Protein AF-A0A8J2XVN2-F1 (afdb_monomer)

Organism: NCBI:txid1792502

pLDDT: mean 81.05, std 19.69, range [35.56, 97.81]

Structure (mmCIF, N/CA/C/O backbone):
data_AF-A0A8J2XVN2-F1
#
_entry.id   AF-A0A8J2XVN2-F1
#
loop_
_atom_site.group_PDB
_atom_site.id
_atom_site.type_symbol
_atom_site.label_atom_id
_atom_site.label_alt_id
_atom_site.label_comp_id
_atom_site.label_asym_id
_atom_site.label_entity_id
_atom_site.label_seq_id
_atom_site.pdbx_PDB_ins_code
_atom_site.Cartn_x
_atom_site.Cartn_y
_atom_site.Cartn_z
_atom_site.occupancy
_atom_site.B_iso_or_equiv
_atom_site.auth_seq_id
_atom_site.auth_comp_id
_atom_site.auth_asym_id
_atom_site.auth_atom_id
_atom_site.pdbx_PDB_model_num
ATOM 1 N N . MET A 1 1 ? -4.904 -17.849 -48.826 1.00 39.53 1 MET A N 1
ATOM 2 C CA . MET A 1 1 ? -5.263 -18.632 -47.621 1.00 39.53 1 MET A CA 1
ATOM 3 C C . MET A 1 1 ? -6.431 -17.903 -46.964 1.00 39.53 1 MET A C 1
ATOM 5 O O . MET A 1 1 ? -6.239 -16.791 -46.509 1.00 39.53 1 MET A O 1
ATOM 9 N N . LYS A 1 2 ? -7.669 -18.226 -47.356 1.00 37.72 2 LYS A N 1
ATOM 10 C CA . LYS A 1 2 ? -8.649 -19.019 -46.584 1.00 37.72 2 LYS A CA 1
ATOM 11 C C . LYS A 1 2 ? -8.807 -18.552 -45.124 1.00 37.72 2 LYS A C 1
ATOM 13 O O . LYS A 1 2 ? -7.924 -18.747 -44.302 1.00 37.72 2 LYS A O 1
ATOM 18 N N . TYR A 1 3 ? -9.962 -17.926 -44.907 1.00 45.44 3 TYR A N 1
ATOM 19 C CA . TYR A 1 3 ? -10.570 -17.372 -43.702 1.00 45.44 3 TYR A CA 1
ATOM 20 C C . TYR A 1 3 ? -10.444 -18.237 -42.442 1.00 45.44 3 TYR A C 1
ATOM 22 O O . TYR A 1 3 ? -10.606 -19.451 -42.510 1.00 45.44 3 TYR A O 1
ATOM 30 N N . CYS A 1 4 ? -10.349 -17.581 -41.284 1.00 41.94 4 CYS A N 1
ATOM 31 C CA . CYS A 1 4 ? -11.087 -18.034 -40.108 1.00 41.94 4 CYS A CA 1
ATOM 32 C C . CYS A 1 4 ? -11.647 -16.821 -39.358 1.00 41.94 4 CYS A C 1
ATOM 34 O O . CYS A 1 4 ? -10.995 -16.198 -38.523 1.00 41.94 4 CYS A O 1
ATOM 36 N N . LEU A 1 5 ? -12.866 -16.464 -39.755 1.00 43.78 5 LEU A N 1
ATOM 37 C CA . LEU A 1 5 ? -13.794 -15.647 -38.995 1.00 43.78 5 LEU A CA 1
ATOM 38 C C . LEU A 1 5 ? -14.316 -16.542 -37.860 1.00 43.78 5 LEU A C 1
ATOM 40 O O . LEU A 1 5 ? -14.961 -17.550 -38.137 1.00 43.78 5 LEU A O 1
ATOM 44 N N . LEU A 1 6 ? -14.060 -16.192 -36.603 1.00 49.03 6 LEU A N 1
ATOM 45 C CA . LEU A 1 6 ? -14.820 -16.724 -35.472 1.00 49.03 6 LEU A CA 1
ATOM 46 C C . LEU A 1 6 ? -15.304 -15.545 -34.636 1.00 49.03 6 LEU A C 1
ATOM 48 O O . LEU A 1 6 ? -14.707 -15.128 -33.649 1.00 49.03 6 LEU A O 1
ATOM 52 N N . VAL A 1 7 ? -16.411 -14.984 -35.117 1.00 47.47 7 VAL A N 1
ATOM 53 C CA . VAL A 1 7 ? -17.360 -14.231 -34.308 1.00 47.47 7 VAL A CA 1
ATOM 54 C C . VAL A 1 7 ? -18.050 -15.248 -33.403 1.00 47.47 7 VAL A C 1
ATOM 56 O O . VAL A 1 7 ? -18.776 -16.109 -33.893 1.00 47.47 7 VAL A O 1
ATOM 59 N N . VAL A 1 8 ? -17.846 -15.144 -32.091 1.00 49.50 8 VAL A N 1
ATOM 60 C CA . VAL A 1 8 ? -18.782 -15.706 -31.113 1.00 49.50 8 VAL A CA 1
ATOM 61 C C . VAL A 1 8 ? -19.543 -14.538 -30.512 1.00 49.50 8 VAL A C 1
ATOM 63 O O . VAL A 1 8 ? -19.005 -13.721 -29.766 1.00 49.50 8 VAL A O 1
ATOM 66 N N . ALA A 1 9 ? -20.800 -14.447 -30.926 1.00 44.81 9 ALA A N 1
ATOM 67 C CA . ALA A 1 9 ? -21.788 -13.536 -30.396 1.00 44.81 9 ALA A CA 1
ATOM 68 C C . ALA A 1 9 ? -22.312 -14.017 -29.032 1.00 44.81 9 ALA A C 1
ATOM 70 O O . ALA A 1 9 ? -22.430 -15.212 -28.781 1.00 44.81 9 ALA A O 1
ATOM 71 N N . ALA A 1 10 ? -22.721 -13.029 -28.235 1.00 40.62 10 ALA A N 1
ATOM 72 C CA . ALA A 1 10 ? -23.762 -13.082 -27.212 1.00 40.62 10 ALA A CA 1
ATOM 73 C C . ALA A 1 10 ? -23.543 -13.955 -25.960 1.00 40.62 10 ALA A C 1
ATOM 75 O O . ALA A 1 10 ? -23.882 -15.131 -25.919 1.00 40.62 10 ALA A O 1
ATOM 76 N N . LEU A 1 11 ? -23.225 -13.273 -24.855 1.00 41.81 11 LEU A N 1
ATOM 77 C CA . LEU A 1 11 ? -23.984 -13.445 -23.615 1.00 41.81 11 LEU A CA 1
ATOM 78 C C . LEU A 1 11 ? -24.399 -12.064 -23.095 1.00 41.81 11 LEU A C 1
ATOM 80 O O . LEU A 1 11 ? -23.659 -11.377 -22.392 1.00 41.81 11 LEU A O 1
ATOM 84 N N . VAL A 1 12 ? -25.615 -11.662 -23.469 1.00 52.78 12 VAL A N 1
ATOM 85 C CA . VAL A 1 12 ? -26.391 -10.674 -22.719 1.00 52.78 12 VAL A CA 1
ATOM 86 C C . VAL A 1 12 ? -26.790 -11.352 -21.415 1.00 52.78 12 VAL A C 1
ATOM 88 O O . VAL A 1 12 ? -27.724 -12.143 -21.360 1.00 52.78 12 VAL A O 1
ATOM 91 N N . GLY A 1 13 ? -26.032 -11.054 -20.369 1.00 40.66 13 GLY A N 1
ATOM 92 C CA . GLY A 1 13 ? -26.410 -11.289 -18.988 1.00 40.66 13 GLY A CA 1
ATOM 93 C C . GLY A 1 13 ? -26.023 -10.055 -18.189 1.00 40.66 13 GLY A C 1
ATOM 94 O O . GLY A 1 13 ? -24.843 -9.701 -18.116 1.00 40.66 13 GLY A O 1
ATOM 95 N N . CYS A 1 14 ? -27.013 -9.372 -17.615 1.00 44.38 14 CYS A N 1
ATOM 96 C CA . CYS A 1 14 ? -26.809 -8.408 -16.537 1.00 44.38 14 CYS A CA 1
ATOM 97 C C . CYS A 1 14 ? -25.931 -9.065 -15.454 1.00 44.38 14 CYS A C 1
ATOM 99 O O . CYS A 1 14 ? -26.412 -9.878 -14.676 1.00 44.38 14 CYS A O 1
ATOM 101 N N . GLY A 1 15 ? -24.625 -8.774 -15.459 1.00 43.69 15 GLY A N 1
ATOM 102 C CA . GLY A 1 15 ? -23.636 -9.416 -14.578 1.00 43.69 15 GLY A CA 1
ATOM 103 C C . GLY A 1 15 ? -22.178 -9.327 -15.058 1.00 43.69 15 GLY A C 1
ATOM 104 O O . GLY A 1 15 ? -21.255 -9.413 -14.251 1.00 43.69 15 GLY A O 1
ATOM 105 N N . GLY A 1 16 ? -21.935 -9.070 -16.351 1.00 44.03 16 GLY A N 1
ATOM 106 C CA . GLY A 1 16 ? -20.588 -9.130 -16.950 1.00 44.03 16 GLY A CA 1
ATOM 107 C C . GLY A 1 16 ? -19.589 -8.024 -16.565 1.00 44.03 16 GLY A C 1
ATOM 108 O O . GLY A 1 16 ? -18.384 -8.219 -16.708 1.00 44.03 16 GLY A O 1
ATOM 109 N N . LYS A 1 17 ? -20.037 -6.877 -16.034 1.00 49.84 17 LYS A N 1
ATOM 110 C CA . LYS A 1 17 ? -19.117 -5.788 -15.630 1.00 49.84 17 LYS A CA 1
ATOM 111 C C . LYS A 1 17 ? -18.307 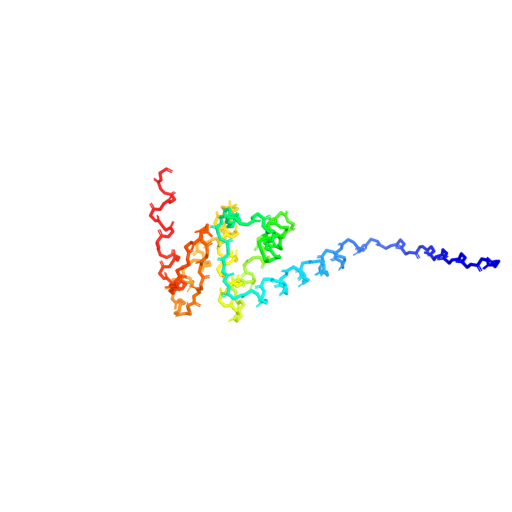-6.134 -14.373 1.00 49.84 17 LYS A C 1
ATOM 113 O O . LYS A 1 17 ? -17.176 -5.677 -14.227 1.00 49.84 17 LYS A O 1
ATOM 118 N N . SER A 1 18 ? -18.865 -6.964 -13.489 1.00 55.47 18 SER A N 1
ATOM 119 C CA . SER A 1 18 ? -18.250 -7.297 -12.199 1.00 55.47 18 SER A CA 1
ATOM 120 C C . SER A 1 18 ? -17.060 -8.255 -12.352 1.00 55.47 18 SER A C 1
ATOM 122 O O . SER A 1 18 ? -16.000 -8.023 -11.774 1.00 55.47 18 SER A O 1
ATOM 124 N N . ALA A 1 19 ? -17.177 -9.273 -13.212 1.00 61.03 19 ALA A N 1
ATOM 125 C CA . ALA A 1 19 ? -16.120 -10.271 -13.394 1.00 61.03 19 ALA A CA 1
ATOM 126 C C . ALA A 1 19 ? -14.863 -9.709 -14.087 1.00 61.03 19 ALA A C 1
ATOM 128 O O . ALA A 1 19 ? -13.743 -10.039 -13.696 1.00 61.03 19 ALA A O 1
ATOM 129 N N . VAL A 1 20 ? -15.028 -8.831 -15.085 1.00 61.38 20 VAL A N 1
ATOM 130 C CA . VAL A 1 20 ? -13.897 -8.194 -15.788 1.00 61.38 20 VAL A CA 1
ATOM 131 C C . VAL A 1 20 ? -13.171 -7.203 -14.875 1.00 61.38 20 VAL A C 1
ATOM 133 O O . VAL A 1 20 ? -11.944 -7.230 -14.799 1.00 61.38 20 VAL A O 1
ATOM 136 N N . SER A 1 21 ? -13.915 -6.387 -14.118 1.00 70.94 21 SER A N 1
ATOM 137 C CA . SER A 1 21 ? -13.336 -5.463 -13.134 1.00 70.94 21 SER A CA 1
ATOM 138 C C . SER A 1 21 ? -12.555 -6.208 -12.043 1.00 70.94 21 SER A C 1
ATOM 140 O O . SER A 1 21 ? -11.446 -5.802 -11.703 1.00 70.94 21 SER A O 1
ATOM 142 N N . SER A 1 22 ? -13.067 -7.352 -11.576 1.00 79.38 22 SER A N 1
ATOM 143 C CA . SER A 1 22 ? -12.379 -8.181 -10.581 1.00 79.38 22 SER A CA 1
ATOM 144 C C . SER A 1 22 ? -11.055 -8.761 -11.088 1.00 79.38 22 SER A C 1
ATOM 146 O O . SER A 1 22 ? -10.105 -8.835 -10.313 1.00 79.38 22 SER A O 1
ATOM 148 N N . ARG A 1 23 ? -10.962 -9.166 -12.365 1.00 85.00 23 ARG A N 1
ATOM 149 C CA . ARG A 1 23 ? -9.708 -9.695 -12.938 1.00 85.00 23 ARG A CA 1
ATOM 150 C C . ARG A 1 23 ? -8.643 -8.613 -13.088 1.00 85.00 23 ARG A C 1
ATOM 152 O O . ARG A 1 23 ? -7.489 -8.859 -12.762 1.00 85.00 23 ARG A O 1
ATOM 159 N N . ILE A 1 24 ? -9.039 -7.421 -13.539 1.00 89.69 24 ILE A N 1
ATOM 160 C CA . ILE A 1 24 ? -8.122 -6.282 -13.676 1.00 89.69 24 ILE A CA 1
ATOM 161 C C . ILE A 1 24 ? -7.577 -5.883 -12.304 1.00 89.69 24 ILE A C 1
ATOM 163 O O . ILE A 1 24 ? -6.370 -5.761 -12.149 1.00 89.69 24 ILE A O 1
ATOM 167 N N . ILE A 1 25 ? -8.442 -5.748 -11.292 1.00 89.94 25 ILE A N 1
ATOM 168 C CA . ILE A 1 25 ? -8.007 -5.426 -9.925 1.00 89.94 25 ILE A CA 1
ATOM 169 C C . ILE A 1 25 ? -7.016 -6.475 -9.411 1.00 89.94 25 ILE A C 1
ATOM 171 O O . ILE A 1 25 ? -5.988 -6.108 -8.855 1.00 89.94 25 ILE A O 1
ATOM 175 N N . HIS A 1 26 ? -7.291 -7.763 -9.629 1.00 90.69 26 HIS A N 1
ATOM 176 C CA . HIS A 1 26 ? -6.396 -8.833 -9.193 1.00 90.69 26 HIS A CA 1
ATOM 177 C C . HIS A 1 26 ? -5.013 -8.750 -9.853 1.00 90.69 26 HIS A C 1
ATOM 179 O O . HIS A 1 26 ? -4.007 -8.892 -9.166 1.00 90.69 26 HIS A O 1
ATOM 185 N N . GLN A 1 27 ? -4.953 -8.481 -11.161 1.00 91.75 27 GLN A N 1
ATOM 186 C CA . GLN A 1 27 ? -3.677 -8.317 -11.862 1.00 91.75 27 GLN A CA 1
ATOM 187 C C . GLN A 1 27 ? -2.882 -7.128 -11.316 1.00 91.75 27 GLN A C 1
ATOM 189 O O . GLN A 1 27 ? -1.703 -7.261 -11.022 1.00 91.75 27 GLN A O 1
ATOM 194 N N . LEU A 1 28 ? -3.534 -5.983 -11.119 1.00 92.44 28 LEU A N 1
ATOM 195 C CA . LEU A 1 28 ? -2.844 -4.797 -10.615 1.00 92.44 28 LEU A CA 1
ATOM 196 C C . LEU A 1 28 ? -2.359 -4.995 -9.172 1.00 92.44 28 LEU A C 1
ATOM 198 O O . LEU A 1 28 ? -1.295 -4.508 -8.813 1.00 92.44 28 LEU A O 1
ATOM 202 N N . VAL A 1 29 ? -3.113 -5.719 -8.335 1.00 93.25 29 VAL A N 1
ATOM 203 C CA . VAL A 1 29 ? -2.666 -6.070 -6.977 1.00 93.25 29 VAL A CA 1
ATOM 204 C C . VAL A 1 29 ? -1.448 -6.988 -7.030 1.00 93.25 29 VAL A C 1
ATOM 206 O O . VAL A 1 29 ? -0.504 -6.761 -6.281 1.00 93.25 29 VAL A O 1
ATOM 209 N N . PHE A 1 30 ? -1.429 -7.968 -7.936 1.00 92.44 30 PHE A N 1
ATOM 210 C CA . PHE A 1 30 ? -0.262 -8.825 -8.147 1.00 92.44 30 PHE A CA 1
ATOM 211 C C . PHE A 1 30 ? 0.987 -8.008 -8.516 1.00 92.44 30 PHE A C 1
ATOM 213 O O . PHE A 1 30 ? 2.063 -8.241 -7.968 1.00 92.44 30 PHE A O 1
ATOM 220 N N . ASP A 1 31 ? 0.835 -6.996 -9.372 1.00 90.69 31 ASP A N 1
ATOM 221 C CA . ASP A 1 31 ? 1.939 -6.109 -9.753 1.00 90.69 31 ASP A CA 1
ATOM 222 C C . ASP A 1 31 ? 2.456 -5.281 -8.554 1.00 90.69 31 ASP A C 1
ATOM 224 O O . ASP A 1 31 ? 3.658 -5.032 -8.447 1.00 90.69 31 ASP A O 1
ATOM 228 N N . LEU A 1 32 ? 1.581 -4.905 -7.608 1.00 91.69 32 LEU A N 1
ATOM 229 C CA . LEU A 1 32 ? 1.994 -4.281 -6.341 1.00 91.69 32 LEU A CA 1
ATOM 230 C C . LEU A 1 32 ? 2.716 -5.264 -5.414 1.00 91.69 32 LEU A C 1
ATOM 232 O O . LEU A 1 32 ? 3.707 -4.900 -4.786 1.00 91.69 32 LEU A O 1
ATOM 236 N N . GLU A 1 33 ? 2.220 -6.497 -5.308 1.00 92.00 33 GLU A N 1
ATOM 237 C CA . GLU A 1 33 ? 2.791 -7.540 -4.446 1.00 92.00 33 GLU A CA 1
ATOM 238 C C . GLU A 1 33 ? 4.202 -7.951 -4.859 1.00 92.00 33 GLU A C 1
ATOM 240 O O . GLU A 1 33 ? 4.999 -8.347 -4.005 1.00 92.00 33 GLU A O 1
ATOM 245 N N . TYR A 1 34 ? 4.504 -7.864 -6.155 1.00 89.50 34 TYR A N 1
ATOM 246 C CA . TYR A 1 34 ? 5.821 -8.179 -6.696 1.00 89.50 34 TYR A CA 1
ATOM 247 C C . TYR A 1 34 ? 6.834 -7.036 -6.519 1.00 89.50 34 TYR A C 1
ATOM 249 O O . TYR A 1 34 ? 8.034 -7.231 -6.718 1.00 89.50 34 TYR A O 1
ATOM 257 N N . SER A 1 35 ? 6.379 -5.845 -6.121 1.00 88.44 35 SER A N 1
ATO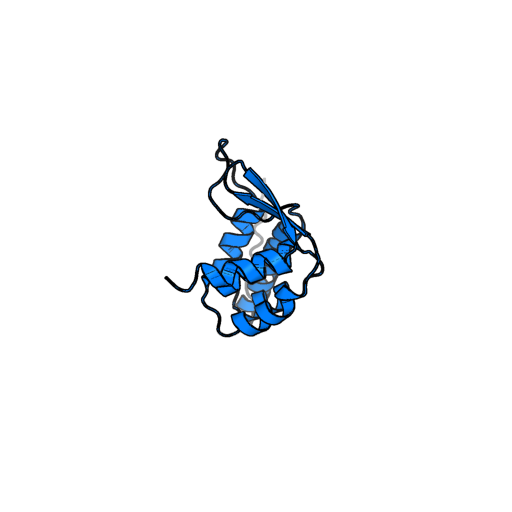M 258 C CA . SER A 1 35 ? 7.276 -4.731 -5.828 1.00 88.44 35 SER A CA 1
ATOM 259 C C . SER A 1 35 ? 8.023 -4.946 -4.512 1.00 88.44 35 SER A C 1
ATOM 261 O O . SER A 1 35 ? 7.443 -5.339 -3.501 1.00 88.44 35 SER A O 1
ATOM 263 N N . SER A 1 36 ? 9.316 -4.623 -4.496 1.00 86.62 36 SER A N 1
ATOM 264 C CA . SER A 1 36 ? 10.133 -4.612 -3.277 1.00 86.62 36 SER A CA 1
ATOM 265 C C . SER A 1 36 ? 9.994 -3.318 -2.468 1.00 86.62 36 SER A C 1
ATOM 267 O O . SER A 1 36 ? 10.283 -3.314 -1.272 1.00 86.62 36 SER A O 1
ATOM 269 N N . CYS A 1 37 ? 9.555 -2.231 -3.108 1.00 89.88 37 CYS A N 1
ATOM 270 C CA . CYS A 1 37 ? 9.433 -0.906 -2.506 1.00 89.88 37 CYS A CA 1
ATOM 271 C C . CYS A 1 37 ? 8.100 -0.245 -2.880 1.00 89.88 37 CYS A C 1
ATOM 273 O O . CYS A 1 37 ? 7.526 -0.498 -3.942 1.00 89.88 37 CYS A O 1
ATOM 275 N N . VAL A 1 38 ? 7.624 0.638 -2.012 1.00 89.44 38 VAL A N 1
ATOM 276 C CA . VAL A 1 38 ? 6.521 1.560 -2.275 1.00 89.44 38 VAL A CA 1
ATOM 277 C C . VAL A 1 38 ? 7.096 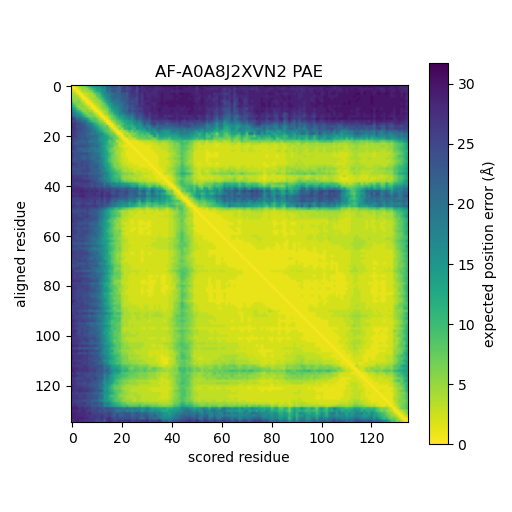2.785 -2.968 1.00 89.44 38 VAL A C 1
ATOM 279 O O . VAL A 1 38 ? 8.119 3.330 -2.562 1.00 89.44 38 VAL A O 1
ATOM 282 N N . ILE A 1 39 ? 6.444 3.214 -4.036 1.00 86.62 39 ILE A N 1
ATOM 283 C CA . ILE A 1 39 ? 6.901 4.335 -4.857 1.00 86.62 39 ILE A CA 1
ATOM 284 C C . ILE A 1 39 ? 5.910 5.467 -4.668 1.00 86.62 39 ILE A C 1
ATOM 286 O O . ILE A 1 39 ? 4.794 5.421 -5.192 1.00 86.62 39 ILE A O 1
ATOM 290 N N . ILE A 1 40 ? 6.325 6.454 -3.880 1.00 70.56 40 ILE A N 1
ATOM 291 C CA . ILE A 1 40 ? 5.512 7.593 -3.465 1.00 70.56 40 ILE A CA 1
ATOM 292 C C . ILE A 1 40 ? 6.155 8.826 -4.095 1.00 70.56 40 ILE A C 1
ATOM 294 O O . ILE A 1 40 ? 7.011 9.455 -3.497 1.00 70.56 40 ILE A O 1
ATOM 298 N N . GLY A 1 41 ? 5.813 9.151 -5.341 1.00 65.38 41 GLY A N 1
ATOM 299 C CA . GLY A 1 41 ? 6.340 10.347 -6.013 1.00 65.38 41 GLY A CA 1
ATOM 300 C C . GLY A 1 41 ? 7.039 10.085 -7.344 1.00 65.38 41 GLY A C 1
ATOM 301 O O . GLY A 1 41 ? 7.159 8.949 -7.797 1.00 65.38 41 GLY A O 1
ATOM 302 N N . GLY A 1 42 ? 7.400 11.186 -8.011 1.00 55.12 42 GLY A N 1
ATOM 303 C CA . GLY A 1 42 ? 7.856 11.229 -9.400 1.00 55.12 42 GLY A CA 1
ATOM 304 C C . GLY A 1 42 ? 9.003 10.268 -9.708 1.00 55.12 42 GLY A C 1
ATOM 305 O O . GLY A 1 42 ? 9.954 10.142 -8.944 1.00 55.12 42 GLY A O 1
ATOM 306 N N . VAL A 1 43 ? 8.854 9.609 -10.856 1.00 56.31 43 VAL A N 1
ATOM 307 C CA . VAL A 1 43 ? 9.782 8.682 -11.510 1.00 56.31 43 VAL A CA 1
ATOM 308 C C . VAL A 1 43 ? 11.229 9.185 -11.403 1.00 56.31 43 VAL A C 1
ATOM 310 O O . VAL A 1 43 ? 11.485 10.344 -11.721 1.00 56.31 43 VAL A O 1
ATOM 313 N N . GLY A 1 44 ? 12.163 8.330 -10.970 1.00 50.66 44 GLY A N 1
ATOM 314 C CA . GLY A 1 44 ? 13.590 8.672 -10.870 1.00 50.66 44 GLY A CA 1
ATOM 315 C C . GLY A 1 44 ? 14.194 9.174 -12.191 1.00 50.66 44 GLY A C 1
ATOM 316 O O . GLY A 1 44 ? 13.580 9.048 -13.254 1.00 50.66 44 GLY A O 1
ATOM 317 N N . ILE A 1 45 ? 15.430 9.690 -12.133 1.00 43.34 45 ILE A N 1
ATOM 318 C CA . ILE A 1 45 ? 16.154 10.443 -13.194 1.00 43.34 45 ILE A CA 1
ATOM 319 C C . ILE A 1 45 ? 16.107 9.819 -14.614 1.00 43.34 45 ILE A C 1
ATOM 321 O O . ILE A 1 45 ? 16.344 10.500 -15.610 1.00 43.34 45 ILE A O 1
ATOM 325 N N . THR A 1 46 ? 15.772 8.533 -14.755 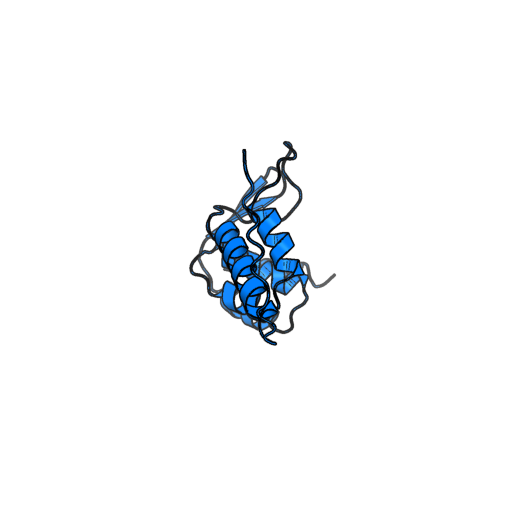1.00 55.47 46 THR A N 1
ATOM 326 C CA . THR A 1 46 ? 15.713 7.829 -16.050 1.00 55.47 46 THR A CA 1
ATOM 327 C C . THR A 1 46 ? 14.374 7.916 -16.790 1.00 55.47 46 THR A C 1
ATOM 329 O O . THR A 1 46 ? 14.303 7.456 -17.929 1.00 55.47 46 THR A O 1
ATOM 332 N N . GLY A 1 47 ? 13.315 8.461 -16.176 1.00 55.34 47 GLY A N 1
ATOM 333 C CA . GLY A 1 47 ? 11.997 8.593 -16.814 1.00 55.34 47 GLY A CA 1
ATOM 334 C C . GLY A 1 47 ? 11.328 7.261 -17.183 1.00 55.34 47 GLY A C 1
ATOM 335 O O . GLY A 1 47 ? 10.427 7.241 -18.016 1.00 55.34 47 GLY A O 1
ATOM 336 N N . LYS A 1 48 ? 11.780 6.139 -16.606 1.00 56.53 48 LYS A N 1
ATOM 337 C CA . LYS A 1 48 ? 11.207 4.813 -16.859 1.00 56.53 48 LYS A CA 1
ATOM 338 C C . LYS A 1 48 ? 10.040 4.539 -15.923 1.00 56.53 48 LYS A C 1
ATOM 340 O O . LYS A 1 48 ? 10.218 4.517 -14.707 1.00 56.53 48 LYS A O 1
ATOM 345 N N . ASP A 1 49 ? 8.882 4.275 -16.513 1.00 62.62 49 ASP A N 1
ATOM 346 C CA . ASP A 1 49 ? 7.674 3.860 -15.809 1.00 62.62 49 ASP A CA 1
ATOM 347 C C . ASP A 1 49 ? 7.942 2.645 -14.913 1.00 62.62 49 ASP A C 1
ATOM 349 O O . ASP A 1 49 ? 8.543 1.649 -15.330 1.00 62.62 49 ASP A O 1
ATOM 353 N N . ASN A 1 50 ? 7.510 2.739 -13.654 1.00 77.19 50 ASN A N 1
ATOM 354 C CA . ASN A 1 50 ? 7.564 1.621 -12.728 1.00 77.19 50 ASN A CA 1
ATOM 355 C C . ASN A 1 50 ? 6.206 0.897 -12.734 1.00 77.19 50 ASN A C 1
ATOM 357 O O . ASN A 1 50 ? 5.204 1.523 -12.372 1.00 77.19 50 ASN A O 1
ATOM 361 N N . PRO A 1 51 ? 6.160 -0.410 -13.056 1.00 83.62 51 PRO A N 1
ATOM 362 C CA . PRO A 1 51 ? 4.909 -1.164 -13.121 1.00 83.62 51 PRO A CA 1
ATOM 363 C C . PRO A 1 51 ? 4.062 -1.079 -11.847 1.00 83.62 51 PRO A C 1
ATOM 365 O O . PRO A 1 51 ? 2.844 -0.957 -11.934 1.00 83.62 51 PRO A O 1
ATOM 368 N N . ALA A 1 52 ? 4.685 -1.065 -10.664 1.00 87.12 52 ALA A N 1
ATOM 369 C CA . ALA A 1 52 ? 3.970 -0.942 -9.397 1.00 87.12 52 ALA A CA 1
ATOM 370 C C . ALA A 1 52 ? 3.376 0.462 -9.207 1.00 87.12 52 ALA A C 1
ATOM 372 O O . ALA A 1 52 ? 2.257 0.605 -8.717 1.00 87.12 52 ALA A O 1
ATOM 373 N N . ALA A 1 53 ? 4.080 1.510 -9.646 1.00 86.00 53 ALA A N 1
ATOM 374 C CA . ALA A 1 53 ? 3.553 2.872 -9.606 1.00 86.00 53 ALA A CA 1
ATOM 375 C C . ALA A 1 53 ? 2.339 3.038 -10.539 1.00 86.00 53 ALA A C 1
ATOM 377 O O . ALA A 1 53 ? 1.345 3.659 -10.156 1.00 86.00 53 ALA A O 1
ATOM 378 N N . ASP A 1 54 ? 2.379 2.454 -11.735 1.00 87.50 54 ASP A N 1
ATOM 379 C CA . ASP A 1 54 ? 1.262 2.512 -12.685 1.00 87.50 54 ASP A CA 1
ATOM 380 C C . ASP A 1 54 ? 0.086 1.636 -12.259 1.00 87.50 54 ASP A C 1
ATOM 382 O O . ASP A 1 54 ? -1.078 2.050 -12.373 1.00 87.50 54 ASP A O 1
ATOM 386 N N . ALA A 1 55 ? 0.378 0.463 -11.694 1.00 91.38 55 ALA A N 1
ATOM 387 C CA . ALA A 1 55 ? -0.622 -0.396 -11.085 1.00 91.38 55 ALA A CA 1
ATOM 388 C C . ALA A 1 55 ? -1.331 0.321 -9.934 1.00 91.38 55 ALA A C 1
ATOM 390 O O . ALA A 1 55 ? -2.564 0.338 -9.887 1.00 91.38 55 ALA A O 1
ATOM 391 N N . TYR A 1 56 ? -0.573 1.002 -9.068 1.00 92.25 56 TYR A N 1
ATOM 392 C CA . TYR A 1 56 ? -1.117 1.795 -7.972 1.00 92.25 56 TYR A CA 1
ATOM 393 C C . TYR A 1 56 ? -2.013 2.929 -8.476 1.00 92.25 56 TYR A C 1
ATOM 395 O O . TYR A 1 56 ? -3.171 3.012 -8.067 1.00 92.25 56 TYR A O 1
ATOM 403 N N . LYS A 1 57 ? -1.538 3.764 -9.413 1.00 90.88 57 LYS A N 1
ATOM 404 C CA . LYS A 1 57 ? -2.337 4.859 -10.001 1.00 90.88 57 LYS A CA 1
ATOM 405 C C . LYS A 1 57 ? -3.631 4.342 -10.630 1.00 90.88 57 LYS A C 1
ATOM 407 O O . LYS A 1 57 ? -4.697 4.942 -10.469 1.00 90.88 57 LYS A O 1
ATOM 412 N N . THR A 1 58 ? -3.553 3.215 -11.337 1.00 91.75 58 THR A N 1
ATOM 413 C CA . THR A 1 58 ? -4.718 2.603 -11.981 1.00 91.75 58 THR A CA 1
ATOM 414 C C . THR A 1 58 ? -5.704 2.077 -10.945 1.00 91.75 58 THR A C 1
ATOM 416 O O . THR A 1 58 ? -6.894 2.389 -11.036 1.00 91.75 58 THR A O 1
ATOM 419 N N . LEU A 1 59 ? -5.224 1.346 -9.934 1.00 93.44 59 LEU A N 1
ATOM 420 C CA . LEU A 1 59 ? -6.042 0.872 -8.819 1.00 93.44 59 LEU A CA 1
ATOM 421 C C . LEU A 1 59 ? -6.686 2.031 -8.066 1.00 93.44 59 LEU A C 1
ATOM 423 O O . LEU A 1 59 ? -7.872 1.957 -7.762 1.00 93.44 59 LEU A O 1
ATOM 427 N N . LEU A 1 60 ? -5.958 3.117 -7.802 1.00 94.00 60 LEU A N 1
ATOM 428 C CA . LEU A 1 60 ? -6.461 4.262 -7.037 1.00 94.00 60 LEU A CA 1
ATOM 429 C C . LEU A 1 60 ? -7.717 4.857 -7.686 1.00 94.00 60 LEU A C 1
ATOM 431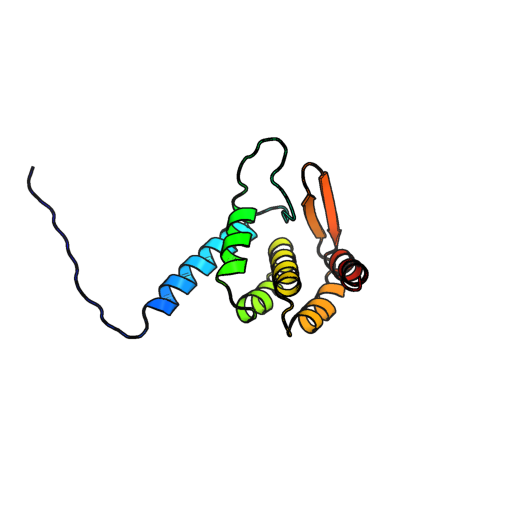 O O . LEU A 1 60 ? -8.688 5.192 -6.997 1.00 94.00 60 LEU A O 1
ATOM 435 N N . ARG A 1 61 ? -7.718 4.896 -9.025 1.00 93.06 61 ARG A N 1
ATOM 436 C CA . ARG A 1 61 ? -8.826 5.379 -9.853 1.00 93.06 61 ARG A CA 1
ATOM 437 C C . ARG A 1 61 ? -10.025 4.429 -9.886 1.00 93.06 61 ARG A C 1
ATOM 439 O O . ARG A 1 61 ? -11.153 4.910 -9.912 1.00 93.06 61 ARG A O 1
ATOM 446 N N . ILE A 1 62 ? -9.809 3.112 -9.940 1.00 93.44 62 ILE A N 1
ATOM 447 C CA . ILE A 1 62 ? -10.894 2.146 -10.215 1.00 93.44 62 ILE A CA 1
ATOM 448 C C . ILE A 1 62 ? -11.383 1.378 -8.983 1.00 93.44 62 ILE A C 1
ATOM 450 O O . ILE A 1 62 ? -12.516 0.899 -8.979 1.00 93.44 62 ILE A O 1
ATOM 454 N N . ALA A 1 63 ? -10.545 1.217 -7.958 1.00 93.81 63 ALA A N 1
ATOM 455 C CA . ALA A 1 63 ? -10.853 0.403 -6.793 1.00 93.81 63 ALA A CA 1
ATOM 456 C C . ALA A 1 63 ? -11.640 1.216 -5.745 1.00 93.81 63 ALA A C 1
ATOM 458 O O . ALA A 1 63 ? -11.218 2.319 -5.364 1.00 93.81 63 ALA A O 1
ATOM 459 N N . PRO A 1 64 ? -12.776 0.690 -5.250 1.00 94.06 64 PRO A N 1
ATOM 460 C CA . PRO A 1 64 ? -13.514 1.315 -4.160 1.00 94.06 64 PRO A CA 1
ATOM 461 C C . PRO A 1 64 ? -12.766 1.160 -2.830 1.00 94.06 64 PRO A C 1
ATOM 463 O O . PRO A 1 64 ? -11.934 0.266 -2.670 1.00 94.06 64 PRO A O 1
ATOM 466 N N . ASP A 1 65 ? -13.116 1.983 -1.844 1.00 94.56 65 ASP A N 1
ATOM 467 C CA . ASP A 1 65 ? -12.495 1.976 -0.511 1.00 94.56 65 ASP A CA 1
ATOM 468 C C . ASP A 1 65 ? -12.543 0.600 0.158 1.00 94.56 65 ASP A C 1
ATOM 470 O O . ASP A 1 65 ? -11.572 0.181 0.779 1.00 94.56 65 ASP A O 1
ATOM 474 N N . SER A 1 66 ? -13.614 -0.172 -0.054 1.00 96.00 66 SER A N 1
ATOM 475 C CA . SER A 1 66 ? -13.740 -1.533 0.480 1.00 96.00 66 SER A CA 1
ATOM 476 C C . SER A 1 66 ? -12.626 -2.480 0.015 1.00 96.00 66 SER A C 1
ATOM 478 O O . SER A 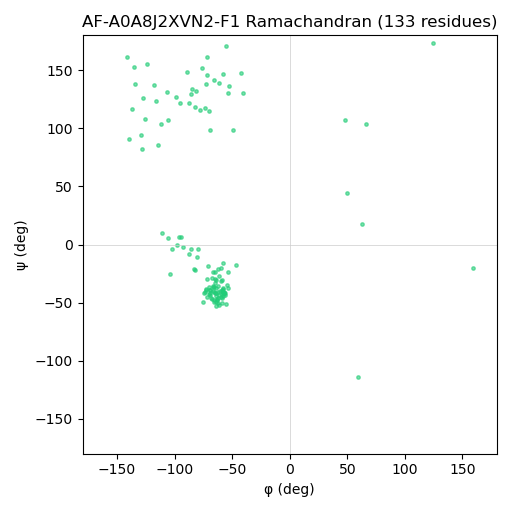1 66 ? -12.262 -3.408 0.737 1.00 96.00 66 SER A O 1
ATOM 480 N N . VAL A 1 67 ? -12.088 -2.274 -1.194 1.00 96.00 67 VAL A N 1
ATOM 481 C CA . VAL A 1 67 ? -10.940 -3.041 -1.700 1.00 96.00 67 VAL A CA 1
ATOM 482 C C . VAL A 1 67 ? -9.677 -2.613 -0.965 1.00 96.00 67 VAL A C 1
ATOM 484 O O . VAL A 1 67 ? -8.950 -3.472 -0.480 1.00 96.00 67 VAL A O 1
ATOM 487 N N . TRP A 1 68 ? -9.453 -1.312 -0.795 1.00 97.00 68 TRP A N 1
ATOM 488 C CA . TRP A 1 68 ? -8.294 -0.795 -0.067 1.00 97.00 68 TRP A CA 1
ATOM 489 C C . TRP A 1 68 ? -8.296 -1.194 1.407 1.00 97.00 68 TRP A C 1
ATOM 491 O O . TRP A 1 68 ? -7.285 -1.668 1.919 1.00 97.00 68 TRP A O 1
ATOM 501 N N . VAL A 1 69 ? -9.449 -1.138 2.074 1.00 97.81 69 VAL A N 1
ATOM 502 C CA . VAL A 1 69 ? -9.608 -1.659 3.437 1.00 97.81 69 VAL A 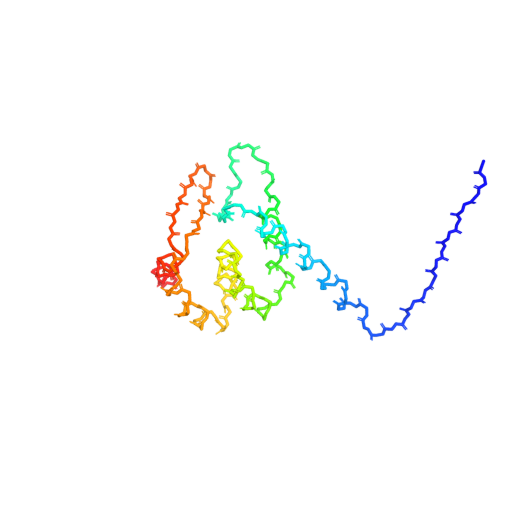CA 1
ATOM 503 C C . VAL A 1 69 ? -9.206 -3.132 3.498 1.00 97.81 69 VAL A C 1
ATOM 505 O O . VAL A 1 69 ? -8.479 -3.512 4.411 1.00 97.81 69 VAL A O 1
ATOM 508 N N . ARG A 1 70 ? -9.604 -3.960 2.524 1.00 97.38 70 ARG A N 1
ATOM 509 C CA . ARG A 1 70 ? -9.201 -5.375 2.468 1.00 97.38 70 ARG A CA 1
ATOM 510 C C . ARG A 1 70 ? -7.699 -5.540 2.238 1.00 97.38 70 ARG A C 1
ATOM 512 O O . ARG A 1 70 ? -7.060 -6.289 2.968 1.00 97.38 70 ARG A O 1
ATOM 519 N N . LEU A 1 71 ? -7.136 -4.821 1.268 1.00 97.25 71 LEU A N 1
ATOM 520 C CA . LEU A 1 71 ? -5.707 -4.859 0.941 1.00 97.25 71 LEU A CA 1
ATOM 521 C C . LEU A 1 71 ? -4.830 -4.396 2.103 1.00 97.25 71 LEU A C 1
ATOM 523 O O . LEU A 1 71 ? -3.716 -4.884 2.267 1.00 97.25 71 LEU A O 1
ATOM 527 N N . SER A 1 72 ? -5.359 -3.544 2.980 1.00 97.62 72 SER A N 1
ATOM 528 C CA . SER A 1 72 ? -4.661 -3.157 4.198 1.00 97.62 72 SER A CA 1
ATOM 529 C C . SER A 1 72 ? -4.340 -4.358 5.105 1.00 97.62 72 SER A C 1
ATOM 531 O O . SER A 1 72 ? -3.458 -4.249 5.948 1.00 97.62 72 SER A O 1
ATOM 533 N N . TYR A 1 73 ? -5.011 -5.509 4.969 1.00 97.50 73 TYR A N 1
ATOM 534 C CA . TYR A 1 73 ? -4.718 -6.759 5.694 1.00 97.50 73 TYR A CA 1
ATOM 535 C C . TYR A 1 73 ? -3.809 -7.730 4.923 1.00 97.50 73 TYR A C 1
ATOM 537 O O . TYR A 1 73 ? -3.615 -8.849 5.385 1.00 97.50 73 TYR A O 1
ATOM 545 N N . SER A 1 74 ? -3.259 -7.338 3.769 1.00 96.88 74 SER A N 1
ATOM 546 C CA . SER A 1 74 ? -2.339 -8.187 3.002 1.00 96.88 74 SER A CA 1
ATOM 547 C C . SER A 1 74 ? -1.124 -8.590 3.839 1.00 96.88 74 SER A C 1
ATOM 549 O O . SER A 1 74 ? -0.621 -7.804 4.641 1.00 96.88 74 SER A O 1
ATOM 551 N N . GLU A 1 75 ? -0.600 -9.794 3.619 1.00 95.88 75 GLU A N 1
ATOM 552 C CA . GLU A 1 75 ? 0.655 -10.248 4.228 1.00 95.88 75 GLU A CA 1
ATOM 553 C C . GLU A 1 75 ? 1.859 -9.430 3.741 1.00 95.88 75 GLU A C 1
ATOM 555 O O . GLU A 1 75 ? 2.860 -9.307 4.449 1.00 95.88 75 GLU A O 1
ATOM 560 N N . LYS A 1 76 ? 1.748 -8.806 2.562 1.00 96.38 76 LYS A N 1
ATOM 561 C CA . LYS A 1 76 ? 2.808 -8.006 1.948 1.00 96.38 76 LYS A CA 1
ATOM 562 C C . LYS A 1 76 ? 2.827 -6.578 2.518 1.00 96.38 76 LYS A C 1
ATOM 564 O O . LYS A 1 76 ? 1.858 -5.843 2.311 1.00 96.38 76 LYS A O 1
ATOM 569 N N . PRO A 1 77 ? 3.926 -6.138 3.168 1.00 96.44 77 PRO A N 1
ATOM 570 C CA . PRO A 1 77 ? 4.040 -4.785 3.729 1.00 96.44 77 PRO A CA 1
ATOM 571 C C . PRO A 1 77 ? 3.802 -3.677 2.693 1.00 96.44 77 PRO A C 1
ATOM 573 O O . PRO A 1 77 ? 3.061 -2.733 2.957 1.00 96.44 77 PRO A O 1
ATOM 576 N N . VAL A 1 78 ? 4.337 -3.843 1.477 1.00 95.44 78 VAL A N 1
ATOM 577 C CA . VAL A 1 78 ? 4.155 -2.895 0.362 1.00 95.44 78 VAL A CA 1
ATOM 578 C C . VAL A 1 78 ? 2.681 -2.670 0.018 1.00 95.44 78 VAL A C 1
ATOM 580 O O . VAL A 1 78 ? 2.250 -1.533 -0.153 1.00 95.44 78 VAL A O 1
ATOM 583 N N . VAL A 1 79 ? 1.870 -3.733 -0.002 1.00 96.44 79 VAL A N 1
ATOM 584 C CA . VAL A 1 79 ? 0.435 -3.640 -0.308 1.00 96.44 79 VAL A CA 1
ATOM 585 C C . VAL A 1 79 ? -0.315 -2.937 0.815 1.00 96.44 79 VAL A C 1
ATOM 587 O O . VAL A 1 79 ? -1.201 -2.126 0.544 1.00 96.44 79 VAL A O 1
ATOM 590 N N . ARG A 1 80 ? 0.048 -3.204 2.076 1.00 97.44 80 ARG A N 1
ATOM 591 C CA . ARG A 1 80 ? -0.559 -2.517 3.223 1.00 97.44 80 ARG A CA 1
ATOM 592 C C . ARG A 1 80 ? -0.288 -1.018 3.190 1.00 97.44 80 ARG A C 1
ATOM 594 O O . ARG A 1 80 ? -1.209 -0.246 3.454 1.00 97.44 80 ARG A O 1
ATOM 601 N N . MET A 1 81 ? 0.928 -0.621 2.819 1.00 96.19 81 MET A N 1
ATOM 602 C CA . MET A 1 81 ? 1.297 0.787 2.695 1.00 96.19 81 MET A CA 1
ATOM 603 C C . MET A 1 81 ? 0.576 1.462 1.520 1.00 96.19 81 MET A C 1
ATOM 605 O O . MET A 1 81 ? -0.055 2.494 1.717 1.00 96.19 81 MET A O 1
ATOM 609 N N . TYR A 1 82 ? 0.529 0.839 0.334 1.00 95.50 82 TYR A N 1
ATOM 610 C CA . TYR A 1 82 ? -0.275 1.357 -0.784 1.00 95.50 82 TYR A CA 1
ATOM 611 C C . TYR A 1 82 ? -1.763 1.492 -0.434 1.00 95.50 82 TYR A C 1
ATOM 613 O O . TYR A 1 82 ? -2.414 2.453 -0.836 1.00 95.50 82 TYR A O 1
ATOM 621 N N . ALA A 1 83 ? -2.313 0.551 0.336 1.00 96.81 83 ALA A N 1
ATOM 622 C CA . ALA A 1 83 ? -3.689 0.637 0.804 1.00 96.81 83 ALA A CA 1
ATOM 623 C C . ALA A 1 83 ? -3.914 1.792 1.785 1.00 96.81 83 ALA A C 1
ATOM 625 O O . ALA A 1 83 ? -4.945 2.460 1.709 1.00 96.81 83 ALA A O 1
ATOM 626 N N . PHE A 1 84 ? -2.964 2.039 2.688 1.00 96.62 84 PHE A N 1
ATOM 627 C CA . PHE A 1 84 ? -3.004 3.191 3.581 1.00 96.62 84 PHE A CA 1
ATOM 628 C C . PHE A 1 84 ? -2.949 4.509 2.800 1.00 96.62 84 PHE A C 1
ATOM 630 O O . PHE A 1 84 ? -3.843 5.339 2.966 1.00 96.62 84 PHE A O 1
ATOM 637 N N . GLU A 1 85 ? -1.982 4.652 1.892 1.00 94.19 85 GLU A N 1
ATOM 638 C CA . GLU A 1 85 ? -1.827 5.824 1.022 1.00 94.19 85 GLU A CA 1
ATOM 639 C C . GLU A 1 85 ? -3.078 6.086 0.175 1.00 94.19 85 GLU A C 1
ATOM 641 O O . GLU A 1 85 ? -3.538 7.224 0.060 1.00 94.19 85 GLU A O 1
ATOM 646 N N . ALA A 1 86 ? -3.700 5.033 -0.363 1.00 94.88 86 ALA A N 1
ATOM 647 C CA . ALA A 1 86 ? -4.936 5.164 -1.124 1.00 94.88 86 ALA A CA 1
ATOM 648 C C . ALA A 1 86 ? -6.090 5.694 -0.265 1.00 94.88 86 ALA A C 1
ATOM 650 O O . ALA A 1 86 ? -6.802 6.607 -0.680 1.00 94.88 86 ALA A O 1
ATOM 651 N N . LEU A 1 87 ? -6.285 5.140 0.936 1.00 96.19 87 LEU A N 1
ATOM 652 C CA . LEU A 1 87 ? -7.341 5.585 1.851 1.00 96.19 87 LEU A CA 1
ATOM 653 C C . LEU A 1 87 ? -7.100 7.017 2.340 1.00 96.19 87 LEU A C 1
ATOM 655 O O . LEU A 1 87 ? -8.060 7.777 2.478 1.00 96.19 87 LEU A O 1
ATOM 659 N N . LEU A 1 88 ? -5.835 7.387 2.562 1.00 94.56 88 LEU A N 1
ATOM 660 C CA . LEU A 1 88 ? -5.420 8.737 2.932 1.00 94.56 88 LEU A CA 1
ATOM 661 C C . LEU A 1 88 ? -5.725 9.730 1.803 1.00 94.56 88 LEU A C 1
ATOM 663 O O . LEU A 1 88 ? -6.450 10.701 2.014 1.00 94.56 88 LEU A O 1
ATOM 667 N N . SER A 1 89 ? -5.257 9.439 0.587 1.00 92.56 89 SER A N 1
ATOM 668 C CA . SER A 1 89 ? -5.477 10.263 -0.608 1.00 92.56 89 SER A CA 1
ATOM 669 C C . SER A 1 89 ? -6.966 10.452 -0.923 1.00 92.56 89 SER A C 1
ATOM 671 O O . SER A 1 89 ? -7.401 11.553 -1.266 1.00 92.56 89 SER A O 1
ATOM 673 N N . LYS A 1 90 ? -7.775 9.400 -0.746 1.00 93.69 90 LYS A N 1
ATOM 674 C CA . LYS A 1 90 ? -9.227 9.430 -0.987 1.00 93.69 90 LYS A CA 1
ATOM 675 C C . LYS A 1 90 ? -10.031 10.061 0.153 1.00 93.69 90 LYS A C 1
ATOM 677 O O . LYS A 1 90 ? -11.242 10.198 0.005 1.00 93.69 90 LYS A O 1
ATOM 682 N N . LYS A 1 91 ? -9.391 10.438 1.270 1.00 94.94 91 LYS A N 1
ATOM 683 C CA . LYS A 1 91 ? -10.054 10.896 2.506 1.00 94.94 91 LYS A CA 1
ATOM 684 C C . LYS A 1 91 ? -11.158 9.926 2.948 1.00 94.94 91 LYS A C 1
ATOM 686 O O . LYS A 1 91 ? -12.270 10.332 3.281 1.00 94.94 91 LYS A O 1
ATOM 691 N N . SER A 1 92 ? -10.851 8.631 2.891 1.00 95.94 92 SER A N 1
ATOM 692 C CA . SER A 1 92 ? -11.817 7.568 3.160 1.00 95.94 92 SER A CA 1
ATOM 693 C C . SER A 1 92 ? -12.360 7.653 4.593 1.00 95.94 92 SER A C 1
ATOM 695 O O . SER A 1 92 ? -11.569 7.831 5.524 1.00 95.94 92 SER A O 1
ATOM 697 N N . PRO A 1 93 ? -13.669 7.436 4.826 1.00 95.50 93 PRO A N 1
ATOM 698 C CA . PRO A 1 93 ? -14.220 7.364 6.182 1.00 95.50 93 PRO A CA 1
ATOM 699 C C . PRO A 1 93 ? -13.635 6.201 7.003 1.00 95.50 93 PRO A C 1
ATOM 701 O O . PRO A 1 93 ? -13.650 6.237 8.231 1.00 95.50 93 PRO A O 1
ATOM 704 N N . ASP A 1 94 ? -13.084 5.177 6.342 1.00 96.00 94 ASP A N 1
ATOM 705 C CA . ASP A 1 94 ? -12.462 4.023 6.994 1.00 96.00 94 ASP A CA 1
ATOM 706 C C . ASP A 1 94 ? -10.983 4.247 7.370 1.00 96.00 94 ASP A C 1
ATOM 708 O O . ASP A 1 94 ? -10.368 3.370 7.991 1.00 96.00 94 ASP A O 1
ATOM 712 N N . LEU A 1 95 ? -10.403 5.402 7.015 1.00 95.44 95 LEU A N 1
ATOM 713 C CA . LEU A 1 95 ? -8.982 5.704 7.203 1.00 95.44 95 LEU A CA 1
ATOM 714 C C . LEU A 1 95 ? -8.547 5.547 8.663 1.00 95.44 95 LEU A C 1
ATOM 716 O O . LEU A 1 95 ? -7.593 4.822 8.938 1.00 95.44 95 LEU A O 1
ATOM 720 N N . GLU A 1 96 ? -9.262 6.164 9.607 1.00 95.12 96 GLU A N 1
ATOM 721 C CA . GLU A 1 96 ? -8.883 6.140 11.027 1.00 95.12 96 GLU A CA 1
ATOM 722 C C . GLU A 1 96 ? -8.881 4.721 11.610 1.00 95.12 96 GLU A C 1
ATOM 724 O O . GLU A 1 96 ? -8.000 4.360 12.395 1.00 95.12 96 GLU A O 1
ATOM 729 N N . ARG A 1 97 ? -9.811 3.863 11.173 1.00 95.88 97 ARG A N 1
ATOM 730 C CA . ARG A 1 97 ? -9.835 2.453 11.585 1.00 95.88 97 ARG A CA 1
ATOM 731 C C . ARG A 1 97 ? -8.592 1.715 11.089 1.00 95.88 97 ARG A C 1
ATOM 733 O O . ARG A 1 97 ? -7.940 1.019 11.868 1.00 95.88 97 ARG A O 1
ATOM 740 N N . VAL A 1 98 ? -8.264 1.855 9.803 1.00 97.06 98 VAL A N 1
ATOM 741 C CA . VAL A 1 98 ? -7.101 1.188 9.193 1.00 97.06 98 VAL A CA 1
ATOM 742 C C . VAL A 1 98 ? -5.800 1.683 9.821 1.00 97.06 98 VAL A C 1
ATOM 744 O O . VAL A 1 98 ? -4.945 0.879 10.196 1.00 97.06 98 VAL A O 1
ATOM 747 N N . LYS A 1 99 ? -5.695 2.994 10.011 1.00 95.31 99 LYS A N 1
ATOM 748 C CA . LYS A 1 99 ? -4.577 3.693 10.636 1.00 95.31 99 LYS A CA 1
ATOM 749 C C . LYS A 1 99 ? -4.310 3.231 12.065 1.00 95.31 99 LYS A C 1
ATOM 751 O O . LYS A 1 99 ? -3.189 2.848 12.376 1.00 95.31 99 LYS A O 1
ATOM 756 N N . ASN A 1 100 ? -5.328 3.188 12.926 1.00 95.50 100 ASN A N 1
ATOM 757 C CA . ASN A 1 100 ? -5.168 2.755 14.321 1.00 95.50 100 ASN A CA 1
ATOM 758 C C . ASN A 1 100 ? -4.634 1.325 14.453 1.00 95.50 100 ASN A C 1
ATOM 760 O O . ASN A 1 100 ? -3.909 1.013 15.398 1.00 95.50 100 ASN A O 1
ATOM 764 N N . ARG A 1 101 ? -4.963 0.462 13.493 1.00 96.75 101 ARG A N 1
ATOM 765 C CA . ARG A 1 101 ? -4.390 -0.879 13.399 1.00 96.75 101 ARG A CA 1
ATOM 766 C C . ARG A 1 10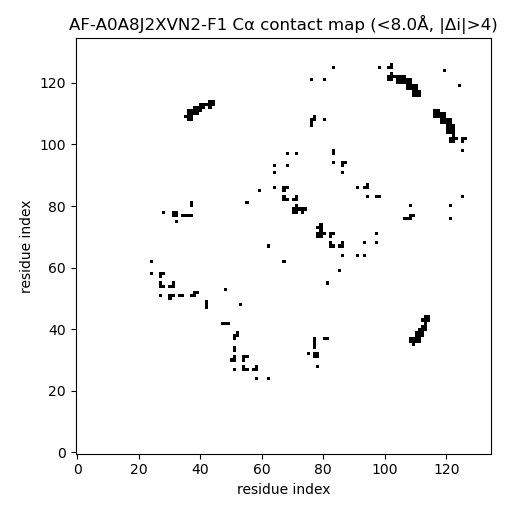1 ? -2.951 -0.838 12.874 1.00 96.75 101 ARG A C 1
ATOM 768 O O . ARG A 1 101 ? -2.085 -1.444 13.496 1.00 96.75 101 ARG A O 1
ATOM 775 N N . LEU A 1 102 ? -2.689 -0.130 11.771 1.00 97.06 102 LEU A N 1
ATOM 776 C CA . LEU A 1 102 ? -1.355 -0.082 11.156 1.00 97.06 102 LEU A CA 1
ATOM 777 C C . LEU A 1 102 ? -0.300 0.617 12.017 1.00 97.06 102 LEU A C 1
ATOM 779 O O . LEU A 1 102 ? 0.864 0.267 11.913 1.00 97.06 102 LEU A O 1
ATOM 783 N N . LYS A 1 103 ? -0.680 1.511 12.938 1.00 96.62 103 LYS A N 1
ATOM 784 C CA . LYS A 1 103 ? 0.236 2.071 13.953 1.00 96.62 103 LYS A CA 1
ATOM 785 C C . LYS A 1 103 ? 0.979 1.003 14.769 1.00 96.62 103 LYS A C 1
ATOM 787 O O . LYS A 1 103 ? 2.025 1.289 15.334 1.00 96.62 103 LYS A O 1
ATOM 792 N N . LYS A 1 104 ? 0.424 -0.210 14.863 1.00 96.38 104 LYS A N 1
ATOM 793 C CA . LYS A 1 104 ? 1.013 -1.349 15.584 1.00 96.38 104 LYS A CA 1
ATOM 794 C C . LYS A 1 104 ? 1.772 -2.312 14.663 1.00 96.38 104 LYS A C 1
ATOM 796 O O . LYS A 1 104 ? 2.262 -3.331 15.138 1.00 96.38 104 LYS A O 1
ATOM 801 N N . ASP A 1 105 ? 1.810 -2.039 13.361 1.00 96.62 105 ASP A N 1
ATOM 802 C CA . ASP A 1 105 ? 2.485 -2.870 12.371 1.00 96.62 105 ASP A CA 1
ATOM 803 C C . ASP A 1 105 ? 3.995 -2.619 12.422 1.00 96.62 105 ASP A C 1
ATOM 805 O O . ASP A 1 105 ? 4.468 -1.514 12.159 1.00 96.62 105 ASP A O 1
ATOM 809 N N . THR A 1 106 ? 4.748 -3.654 12.786 1.00 97.00 106 THR A N 1
ATOM 810 C CA . THR A 1 106 ? 6.209 -3.608 12.912 1.00 97.00 106 THR A CA 1
ATOM 811 C C . THR A 1 106 ? 6.929 -4.033 11.637 1.00 97.00 106 THR A C 1
ATOM 813 O O . THR A 1 106 ? 8.160 -4.013 11.604 1.00 97.00 106 THR A O 1
ATOM 816 N N . ALA A 1 107 ? 6.203 -4.433 10.587 1.00 97.25 107 ALA A N 1
ATOM 817 C CA . ALA A 1 107 ? 6.838 -4.788 9.332 1.00 97.25 107 ALA A CA 1
ATOM 818 C C . ALA A 1 107 ? 7.488 -3.558 8.699 1.00 97.25 107 ALA A C 1
ATOM 820 O O . ALA A 1 107 ? 6.942 -2.451 8.729 1.00 97.25 107 ALA A O 1
ATOM 821 N N . THR A 1 108 ? 8.654 -3.773 8.104 1.00 96.62 108 THR A N 1
ATOM 822 C CA . THR A 1 108 ? 9.388 -2.733 7.398 1.00 96.62 108 THR A CA 1
ATOM 823 C C . THR A 1 108 ? 8.977 -2.682 5.937 1.00 96.62 108 THR A C 1
ATOM 825 O O . THR A 1 108 ? 8.622 -3.692 5.322 1.00 96.62 108 THR A O 1
ATOM 828 N N . VAL A 1 109 ? 9.022 -1.481 5.379 1.00 94.56 109 VAL A N 1
ATOM 829 C CA . VAL A 1 109 ? 8.774 -1.241 3.966 1.00 94.56 109 VAL A CA 1
ATOM 830 C C . VAL A 1 109 ? 9.837 -0.295 3.427 1.00 94.56 109 VAL A C 1
ATOM 832 O O . VAL A 1 109 ? 10.252 0.644 4.102 1.00 94.56 109 VAL A O 1
ATOM 835 N N . CYS A 1 110 ? 10.320 -0.597 2.226 1.00 93.44 110 CYS A N 1
ATOM 836 C CA . CYS A 1 110 ? 11.180 0.300 1.473 1.00 93.44 110 CYS A CA 1
ATOM 837 C C . CYS A 1 110 ? 10.304 1.337 0.769 1.00 93.44 110 CYS A C 1
ATOM 839 O O . CYS A 1 110 ? 9.330 0.963 0.119 1.00 93.44 110 CYS A O 1
ATOM 841 N N . GLU A 1 111 ? 10.655 2.611 0.861 1.00 89.00 111 GLU A N 1
ATOM 842 C CA . GLU A 1 111 ? 10.003 3.709 0.154 1.00 89.00 111 GLU A CA 1
ATOM 843 C C . GLU A 1 111 ? 11.003 4.381 -0.777 1.00 89.00 111 GLU A C 1
ATOM 845 O O . GLU A 1 111 ? 12.150 4.614 -0.396 1.00 89.00 111 GLU A O 1
ATOM 850 N N . ILE A 1 112 ? 10.568 4.691 -1.996 1.00 86.56 112 ILE A N 1
ATOM 851 C CA . ILE A 1 112 ? 11.357 5.424 -2.985 1.00 86.56 112 ILE A CA 1
ATOM 852 C C . ILE A 1 112 ? 10.668 6.757 -3.268 1.00 86.56 112 ILE A C 1
ATOM 854 O O . ILE A 1 112 ? 9.510 6.785 -3.698 1.00 86.56 112 ILE A O 1
ATOM 858 N N . PHE A 1 113 ? 11.413 7.843 -3.066 1.00 79.00 113 PHE A N 1
ATOM 859 C CA . PHE A 1 113 ? 11.036 9.209 -3.414 1.00 79.00 113 PHE A CA 1
ATOM 860 C C . PHE A 1 113 ? 12.134 9.817 -4.295 1.00 79.00 113 PHE A C 1
ATOM 862 O O . PHE A 1 113 ? 13.238 10.100 -3.822 1.00 79.00 113 PHE A O 1
ATOM 869 N N . GLY A 1 114 ? 11.852 9.994 -5.591 1.00 76.38 114 GLY A N 1
ATOM 870 C CA . GLY A 1 114 ? 12.871 10.388 -6.568 1.00 76.38 114 GLY A CA 1
ATOM 871 C C . GLY A 1 114 ? 14.003 9.358 -6.616 1.00 76.38 114 GLY A C 1
ATOM 872 O O . GLY A 1 114 ? 13.771 8.208 -6.986 1.00 76.38 114 GLY A O 1
ATOM 873 N N . ASP A 1 115 ? 15.205 9.763 -6.199 1.00 75.50 115 ASP A N 1
ATOM 874 C CA . ASP A 1 115 ? 16.399 8.902 -6.150 1.00 75.50 115 ASP A CA 1
ATOM 875 C C . ASP A 1 115 ? 16.790 8.480 -4.726 1.00 75.50 115 ASP A C 1
ATOM 877 O O . ASP A 1 115 ? 17.830 7.853 -4.516 1.00 75.50 115 ASP A O 1
ATOM 881 N N . VAL A 1 116 ? 15.972 8.831 -3.732 1.00 81.00 116 VAL A N 1
ATOM 882 C CA . VAL A 1 116 ? 16.206 8.479 -2.332 1.00 81.00 116 VAL A CA 1
ATOM 883 C C . VAL A 1 116 ? 15.363 7.264 -1.977 1.00 81.00 116 VAL A C 1
ATOM 885 O O . VAL A 1 116 ? 14.144 7.267 -2.155 1.00 81.00 116 VAL A O 1
ATOM 888 N N . SER A 1 117 ? 16.018 6.235 -1.441 1.00 86.31 117 SER A N 1
ATOM 889 C CA . SER A 1 117 ? 15.355 5.089 -0.826 1.00 86.31 117 SER A CA 1
ATOM 890 C C . SER A 1 117 ? 15.493 5.144 0.690 1.00 86.31 117 SER A C 1
ATOM 892 O O . SER A 1 117 ? 16.605 5.286 1.203 1.00 86.31 117 SER A O 1
ATOM 894 N N . MET A 1 118 ? 14.390 4.959 1.403 1.00 89.81 118 MET A N 1
ATOM 895 C CA . MET A 1 118 ? 14.358 4.842 2.857 1.00 89.81 118 MET A CA 1
ATOM 896 C C . MET A 1 118 ? 13.695 3.524 3.249 1.00 89.81 118 MET A C 1
ATOM 898 O O . MET A 1 118 ? 12.933 2.946 2.480 1.00 89.81 118 MET A O 1
ATOM 902 N N . THR A 1 119 ? 14.007 3.001 4.429 1.00 94.56 119 THR A N 1
ATOM 903 C CA . THR A 1 119 ? 13.291 1.859 5.002 1.00 94.56 119 THR A CA 1
ATOM 904 C C . THR A 1 119 ? 12.837 2.230 6.397 1.00 94.56 119 THR A C 1
ATOM 906 O O . THR A 1 119 ? 13.646 2.644 7.225 1.00 94.56 119 THR A O 1
ATOM 909 N N . SER A 1 120 ? 11.545 2.070 6.649 1.00 94.00 120 SER A N 1
ATOM 910 C CA . SER A 1 120 ? 10.921 2.398 7.929 1.00 94.00 120 SER A CA 1
ATOM 911 C C . SER A 1 120 ? 9.864 1.359 8.270 1.00 94.00 120 SER A C 1
ATOM 913 O O . SER A 1 120 ? 9.415 0.602 7.401 1.00 94.00 120 SER A O 1
ATOM 915 N N . SER A 1 121 ? 9.480 1.278 9.543 1.00 96.31 121 SER A N 1
ATOM 916 C CA . SER A 1 121 ? 8.332 0.456 9.916 1.00 96.31 121 SER A CA 1
ATOM 917 C C . SER A 1 121 ? 7.034 1.117 9.450 1.00 96.31 121 SER A C 1
ATOM 919 O O . SER A 1 121 ? 6.901 2.342 9.465 1.00 96.31 121 SER A O 1
ATOM 921 N N . ILE A 1 122 ? 6.046 0.310 9.062 1.00 96.19 122 ILE A N 1
ATOM 922 C CA . ILE A 1 122 ? 4.728 0.829 8.671 1.00 96.19 122 ILE A CA 1
ATOM 923 C C . ILE A 1 122 ? 4.108 1.644 9.816 1.00 96.19 122 ILE A C 1
ATOM 925 O O . ILE A 1 122 ? 3.541 2.710 9.577 1.00 96.19 122 ILE A O 1
ATOM 929 N N . GLY A 1 123 ? 4.238 1.182 11.062 1.00 96.12 123 GLY A N 1
ATOM 930 C CA . GLY A 1 123 ? 3.712 1.885 12.230 1.00 96.12 123 GLY A CA 1
ATOM 931 C C . GLY A 1 123 ? 4.274 3.298 12.408 1.00 96.12 123 GLY A C 1
ATOM 932 O O . GLY A 1 123 ? 3.509 4.216 12.719 1.00 96.12 123 GLY A O 1
ATOM 933 N N . GLU A 1 124 ? 5.572 3.499 12.165 1.00 94.81 124 GLU A N 1
ATOM 934 C CA . GLU A 1 124 ? 6.208 4.824 12.197 1.00 94.81 124 GLU A CA 1
ATOM 935 C C . GLU A 1 124 ? 5.673 5.728 11.083 1.00 94.81 124 GLU A C 1
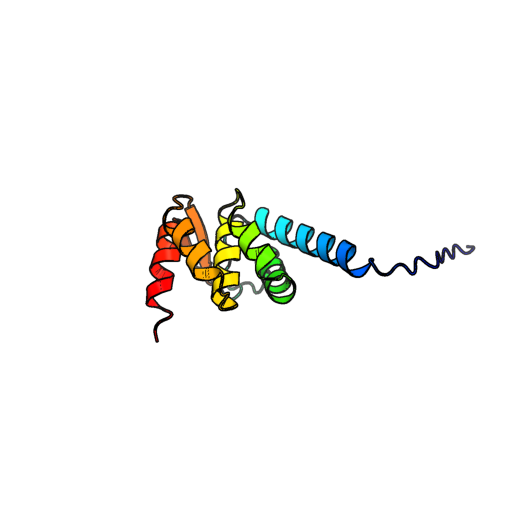ATOM 937 O O . GLU A 1 124 ? 5.224 6.838 11.368 1.00 94.81 124 GLU A O 1
ATOM 942 N N . LEU A 1 125 ? 5.631 5.239 9.840 1.00 92.88 125 LEU A N 1
ATOM 943 C CA . LEU A 1 125 ? 5.152 6.005 8.681 1.00 92.88 125 LEU A CA 1
ATOM 944 C C . LEU A 1 125 ? 3.702 6.474 8.861 1.00 92.88 125 LEU A C 1
ATOM 946 O O . LEU A 1 125 ? 3.376 7.652 8.699 1.00 92.88 125 LEU A O 1
ATOM 950 N N . VAL A 1 126 ? 2.832 5.569 9.312 1.00 94.38 126 VAL A N 1
ATOM 951 C CA . VAL A 1 126 ? 1.421 5.860 9.605 1.00 94.38 126 VAL A CA 1
ATOM 952 C C . VAL A 1 126 ? 1.267 6.843 10.774 1.00 94.38 126 VAL A C 1
ATOM 954 O O . VAL A 1 126 ? 0.296 7.609 10.837 1.00 94.38 126 VAL A O 1
ATOM 957 N N . SER A 1 127 ? 2.210 6.840 11.718 1.00 93.12 127 SER A N 1
ATOM 958 C CA . SER A 1 127 ? 2.229 7.796 12.827 1.00 93.12 127 SER A CA 1
ATOM 959 C C . SER A 1 127 ? 2.651 9.190 12.360 1.00 93.12 127 SER A C 1
ATOM 961 O O . SER A 1 127 ? 2.003 10.162 12.748 1.00 93.12 127 SER A O 1
ATOM 963 N N . LEU A 1 128 ? 3.643 9.288 11.469 1.00 89.44 128 LEU A N 1
ATOM 964 C CA . LEU A 1 128 ? 4.135 10.550 10.905 1.00 89.44 128 LEU A CA 1
ATOM 965 C C . LEU A 1 128 ? 3.104 11.247 10.010 1.00 89.44 128 LEU A C 1
ATOM 967 O O . LEU A 1 128 ? 2.955 12.465 10.089 1.00 89.44 128 LEU A O 1
ATOM 971 N N . ALA A 1 129 ? 2.310 10.489 9.248 1.00 84.19 129 ALA A N 1
ATOM 972 C CA . ALA A 1 129 ? 1.243 11.036 8.404 1.00 84.19 129 ALA A CA 1
ATOM 973 C C . ALA A 1 129 ? 0.182 11.862 9.178 1.00 84.19 129 ALA A C 1
ATOM 975 O O . ALA A 1 129 ? -0.557 12.634 8.572 1.00 84.19 129 ALA A O 1
ATOM 976 N N . ASN A 1 130 ? 0.111 11.752 10.516 1.00 61.28 130 ASN A N 1
ATOM 977 C CA . ASN A 1 130 ? -0.755 12.591 11.362 1.00 61.28 130 ASN A CA 1
ATOM 978 C C . ASN A 1 130 ? -0.343 14.060 11.407 1.00 61.28 130 ASN A C 1
ATOM 980 O O . ASN A 1 130 ? -1.195 14.911 11.641 1.00 61.28 130 ASN A O 1
ATOM 984 N N . HIS A 1 131 ? 0.945 14.347 11.237 1.00 58.47 131 HIS A N 1
ATOM 985 C CA . HIS A 1 131 ? 1.468 15.694 11.430 1.00 58.47 131 HIS A CA 1
ATOM 986 C C . HIS A 1 131 ? 1.260 16.587 10.203 1.00 58.47 131 HIS A C 1
ATOM 988 O O . HIS A 1 131 ? 1.180 17.798 10.355 1.00 58.47 131 HIS A O 1
ATOM 994 N N . ASN A 1 132 ? 1.077 15.997 9.017 1.00 52.69 132 ASN A N 1
ATOM 995 C CA . ASN A 1 132 ? 1.013 16.735 7.751 1.00 52.69 132 ASN A CA 1
ATOM 996 C C . ASN A 1 132 ? -0.416 16.933 7.210 1.00 52.69 132 ASN A C 1
ATOM 998 O O . ASN A 1 132 ? -0.594 17.574 6.183 1.00 52.69 132 ASN A O 1
ATOM 1002 N N . ALA A 1 133 ? -1.440 16.369 7.860 1.00 50.19 133 ALA A N 1
ATOM 1003 C CA . ALA A 1 133 ? -2.842 16.485 7.429 1.00 50.19 133 ALA A CA 1
ATOM 1004 C C . ALA A 1 133 ? -3.617 17.616 8.143 1.00 50.19 133 ALA A C 1
ATOM 1006 O O . ALA A 1 133 ? -4.837 17.703 7.995 1.00 50.19 133 ALA A O 1
ATOM 1007 N N . GLY A 1 134 ? -2.926 18.429 8.951 1.00 41.53 134 GLY A N 1
ATOM 1008 C CA . GLY A 1 134 ? -3.495 19.490 9.790 1.00 41.53 134 GLY A CA 1
ATOM 1009 C C . GLY A 1 134 ? -3.164 20.924 9.364 1.00 41.53 134 GLY A C 1
ATOM 1010 O O . GLY A 1 134 ? -3.458 21.831 10.139 1.00 41.53 134 GLY A O 1
ATOM 1011 N N . GLU A 1 135 ? -2.580 21.131 8.180 1.00 35.56 135 GLU A N 1
ATOM 1012 C CA . GLU A 1 135 ? -2.324 22.459 7.589 1.00 35.56 135 GLU A CA 1
ATOM 1013 C C . GLU A 1 135 ? -3.098 22.658 6.280 1.00 35.56 135 GLU A C 1
ATOM 1015 O O . GLU A 1 135 ? -3.136 21.713 5.454 1.00 35.56 135 GLU A O 1
#

Foldseek 3Di:
DDDDDDDDDDDPDPPPVVVVLVVLLVVLLVLQLPDQAAEDEDDAPVNDDRSNVVSLVVCLVRPDLVVLLVQCPDPRPSSVLSSLVSCVVVVPPCNVVSLVVQLPAQDWHWYDYHHDIDIDGSNVVSVVVVVPVPD

Mean predicted aligned error: 9.64 Å

Solvent-accessible surface area (backbone atoms only — not comparable to full-atom values): 7938 Å² total; per-residue (Å²): 135,84,86,85,86,79,86,81,79,83,82,92,53,100,65,62,71,59,61,57,52,51,52,53,52,51,52,33,50,50,43,34,64,73,38,83,51,37,63,64,65,65,67,35,100,81,71,61,85,50,66,37,50,53,26,47,58,51,43,62,75,71,53,55,66,73,54,34,63,54,38,44,70,44,92,47,51,42,38,23,50,52,20,48,52,46,29,58,76,66,66,39,91,60,33,66,65,54,45,68,55,38,48,72,35,75,53,61,36,36,37,34,44,49,90,47,74,50,73,47,36,46,12,58,54,58,53,54,58,64,72,71,74,77,120

Radius of gyration: 18.56 Å; Cα contacts (8 Å, |Δi|>4): 144; chains: 1; bounding box: 43×42×63 Å

Secondary structure (DSSP, 8-state):
-------------TTHHHHHHHHHHHHHHHHHHT-SEEE-SS--TT-PPPHHHHHHHHHHHH--HHHHHHHTT-SSHHHHHHHHHHHHHTT-TTHHHHHHHHTT---EEEEEETTEEEEEEHHHHHHHTTTSS--

Sequence (135 aa):
MKYCLLVVAALVGCGGKSAVSSRIIHQLVFDLEYSSCVIIGGVGITGKDNPAADAYKTLLRIAPDSVWVRLSYSEKPVVRMYAFEALLSKKSPDLERVKNRLKKDTATVCEIFGDVSMTSSIGELVSLANHNAGE

Nearest PDB structures (foldseek):
  8aw4-assembly1_B  TM=6.114E-01  e=1.125E-01  synthetic construct
  7p0h-assembly2_B  TM=6.373E-01  e=3.041E-01  synthetic construct
  6hwp-assembly1_A  TM=6.044E-01  e=5.149E-01  synthetic construct
  2i9c-assembly1_A  TM=5.059E-01  e=1.759E+00  Rhodopseudomonas palustris
  8fhs-assembly1_A  TM=3.855E-01  e=5.668E+00  Homo sapiens